Protein AF-A0A7C6Q6X6-F1 (afdb_monomer)

Structure (mmCIF, N/CA/C/O backbone):
data_AF-A0A7C6Q6X6-F1
#
_entry.id   AF-A0A7C6Q6X6-F1
#
loop_
_atom_site.group_PDB
_atom_site.id
_atom_site.type_symbol
_atom_site.label_atom_id
_atom_site.label_alt_id
_atom_site.label_comp_id
_atom_site.label_asym_id
_atom_site.label_entity_id
_atom_site.label_seq_id
_atom_site.pdbx_PDB_ins_code
_atom_site.Cartn_x
_atom_site.Cartn_y
_atom_site.Cartn_z
_a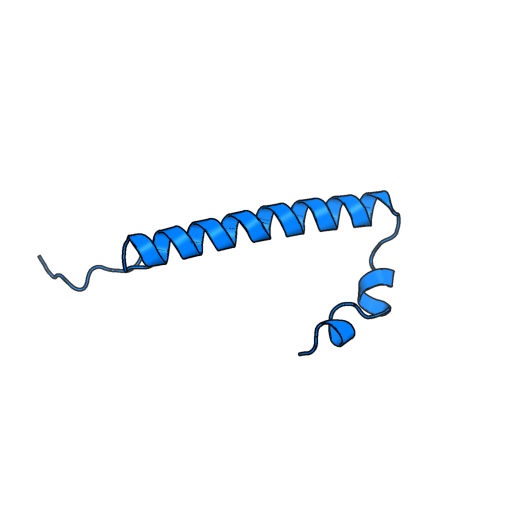tom_site.occupancy
_atom_site.B_iso_or_equiv
_atom_site.auth_seq_id
_atom_site.auth_comp_id
_atom_site.auth_asym_id
_atom_site.auth_atom_id
_atom_site.pdbx_PDB_model_num
ATOM 1 N N . MET A 1 1 ? -8.978 -14.300 -10.015 1.00 62.62 1 MET A N 1
ATOM 2 C CA . MET A 1 1 ? -9.451 -13.832 -8.698 1.00 62.62 1 MET A CA 1
ATOM 3 C C . MET A 1 1 ? -9.801 -12.366 -8.843 1.00 62.62 1 MET A C 1
ATOM 5 O O . MET A 1 1 ? -8.990 -11.630 -9.402 1.00 62.62 1 MET A O 1
ATOM 9 N N . ARG A 1 2 ? -11.017 -11.967 -8.477 1.00 81.69 2 ARG A N 1
ATOM 10 C CA . ARG A 1 2 ? -11.452 -10.569 -8.614 1.00 81.69 2 ARG A CA 1
ATOM 11 C C . ARG A 1 2 ? -10.936 -9.740 -7.432 1.00 81.69 2 ARG A C 1
ATOM 13 O O . ARG A 1 2 ? -10.679 -10.297 -6.367 1.00 81.69 2 ARG A O 1
ATOM 20 N N . LYS A 1 3 ? -10.751 -8.426 -7.600 1.00 77.00 3 LYS A N 1
ATOM 21 C CA . LYS A 1 3 ? -10.223 -7.565 -6.518 1.00 77.00 3 LYS A CA 1
ATOM 22 C C . LYS A 1 3 ? -11.150 -7.569 -5.303 1.00 77.00 3 LYS A C 1
ATOM 24 O O . LYS A 1 3 ? -10.672 -7.556 -4.174 1.00 77.00 3 LYS A O 1
ATOM 29 N N . GLU A 1 4 ? -12.452 -7.659 -5.551 1.00 80.25 4 GLU A N 1
ATOM 30 C CA . GLU A 1 4 ? -13.485 -7.701 -4.518 1.00 80.25 4 GLU A CA 1
ATOM 31 C C . GLU A 1 4 ? -13.437 -9.003 -3.697 1.00 80.25 4 GLU A C 1
ATOM 33 O O . GLU A 1 4 ? -13.816 -9.009 -2.533 1.00 80.25 4 GLU A O 1
ATOM 38 N N . GLU A 1 5 ? -12.927 -10.101 -4.265 1.00 83.69 5 GLU A N 1
ATOM 39 C CA . GLU A 1 5 ? -12.743 -11.373 -3.544 1.00 83.69 5 GLU A CA 1
ATOM 40 C C . GLU A 1 5 ? -11.488 -11.362 -2.662 1.00 83.69 5 GLU A C 1
ATOM 42 O O . GLU A 1 5 ? -11.448 -12.051 -1.647 1.00 83.69 5 GLU A O 1
ATOM 47 N N . LEU A 1 6 ? -10.472 -10.586 -3.049 1.00 85.00 6 LEU A N 1
ATOM 48 C CA . LEU A 1 6 ? -9.217 -10.409 -2.311 1.00 85.00 6 LEU A CA 1
ATOM 49 C C . LEU A 1 6 ? -9.374 -9.453 -1.124 1.00 85.00 6 LEU A C 1
ATOM 51 O O . LEU A 1 6 ? -8.813 -9.698 -0.061 1.00 85.00 6 LEU A O 1
ATOM 55 N N . LEU A 1 7 ? -10.133 -8.372 -1.311 1.00 89.88 7 LEU A N 1
ATOM 56 C CA . LEU A 1 7 ? -10.410 -7.351 -0.298 1.00 89.88 7 LEU A CA 1
ATOM 57 C C . LEU A 1 7 ? -11.768 -7.607 0.369 1.00 89.88 7 LEU A C 1
ATOM 59 O O . LEU A 1 7 ? -12.627 -6.731 0.407 1.00 89.88 7 LEU A O 1
ATOM 63 N N . ASN A 1 8 ? -11.974 -8.837 0.834 1.00 93.00 8 ASN A N 1
ATOM 64 C CA . ASN A 1 8 ? -13.199 -9.246 1.517 1.00 93.00 8 ASN A CA 1
ATOM 65 C C . ASN A 1 8 ? -13.141 -8.948 3.030 1.00 93.00 8 ASN A C 1
ATOM 67 O O . ASN A 1 8 ? -12.111 -8.537 3.567 1.00 93.00 8 ASN A O 1
ATOM 71 N N . ASP A 1 9 ? -14.242 -9.193 3.740 1.00 93.56 9 ASP A N 1
ATOM 72 C CA . ASP A 1 9 ? -14.328 -8.945 5.185 1.00 93.56 9 ASP A CA 1
ATOM 73 C C . ASP A 1 9 ? -13.261 -9.692 5.997 1.00 93.56 9 ASP A C 1
ATOM 75 O O . ASP A 1 9 ? -12.732 -9.149 6.966 1.00 93.56 9 ASP A O 1
ATOM 79 N N . ASP A 1 10 ? -12.917 -10.924 5.621 1.00 94.00 10 ASP A N 1
ATOM 80 C CA . ASP A 1 10 ? -11.929 -11.727 6.347 1.00 94.00 10 ASP A CA 1
ATOM 81 C C . ASP A 1 10 ? -10.516 -11.161 6.192 1.00 94.00 10 ASP A C 1
ATOM 83 O O . ASP A 1 10 ? -9.734 -11.183 7.146 1.00 94.00 10 ASP A O 1
ATOM 87 N N . PHE A 1 11 ? -10.215 -10.555 5.040 1.00 93.44 11 PHE A N 1
ATOM 88 C CA . PHE A 1 11 ? -8.997 -9.774 4.861 1.00 93.44 11 PHE A CA 1
ATOM 89 C C . PHE A 1 11 ? -8.953 -8.583 5.826 1.00 93.44 11 PHE A C 1
ATOM 91 O O . PHE A 1 11 ? -7.912 -8.322 6.417 1.00 93.44 11 PHE A O 1
ATOM 98 N N . PHE A 1 12 ? -10.049 -7.855 6.042 1.00 93.38 12 PHE A N 1
ATOM 99 C CA . PHE A 1 12 ? -10.014 -6.696 6.943 1.00 93.38 12 PHE A CA 1
ATOM 100 C C . PHE A 1 12 ? -10.034 -7.075 8.428 1.00 93.38 12 PHE A C 1
ATOM 102 O O . PHE A 1 12 ? -9.394 -6.403 9.237 1.00 93.38 12 PHE A O 1
ATOM 109 N N . LYS A 1 13 ? -10.688 -8.182 8.800 1.00 95.62 13 LYS A N 1
ATOM 110 C CA . LYS A 1 13 ? -10.733 -8.676 10.191 1.00 95.62 13 LYS A CA 1
ATOM 111 C C . LYS A 1 13 ? -9.366 -9.062 10.761 1.00 95.62 13 LYS A C 1
ATOM 113 O O . LYS A 1 13 ? -9.243 -9.190 11.977 1.00 95.62 13 LYS A O 1
ATOM 118 N N . GLN A 1 14 ? -8.348 -9.259 9.922 1.00 95.00 14 GLN A N 1
ATOM 119 C CA . GLN A 1 14 ? -7.002 -9.583 10.399 1.00 95.00 14 GLN A CA 1
ATOM 120 C C . GLN A 1 14 ? -6.316 -8.400 11.111 1.00 95.00 14 GLN A C 1
ATOM 122 O O . GLN A 1 14 ? -5.427 -8.624 11.930 1.00 95.00 14 GLN A O 1
ATOM 127 N N . PHE A 1 15 ? -6.734 -7.158 10.833 1.00 96.69 15 PHE A N 1
ATOM 128 C CA . PHE A 1 15 ? -6.149 -5.954 11.425 1.00 96.69 15 PHE A CA 1
ATOM 129 C C . PHE A 1 15 ? -6.828 -5.609 12.753 1.00 96.69 15 PHE A C 1
ATOM 131 O O . PHE A 1 15 ? -8.048 -5.476 12.833 1.00 96.69 15 PHE A O 1
ATOM 138 N N . LYS A 1 16 ? -6.034 -5.401 13.805 1.00 95.25 16 LYS A N 1
ATOM 139 C CA . LYS A 1 16 ? -6.529 -5.102 15.161 1.00 95.25 16 LYS A CA 1
ATOM 140 C C . LYS A 1 16 ? -6.645 -3.604 15.437 1.00 95.25 16 LYS A C 1
ATOM 142 O O . LYS A 1 16 ? -7.219 -3.207 16.448 1.00 95.25 16 LYS A O 1
ATOM 147 N N . SER A 1 17 ? -6.064 -2.763 14.580 1.00 97.44 17 SER A N 1
ATOM 148 C CA . SER A 1 17 ? -6.105 -1.303 14.707 1.00 97.44 17 SER A CA 1
ATOM 149 C C . SER A 1 17 ? -5.909 -0.604 13.361 1.00 97.44 17 SER A C 1
ATOM 151 O O . SER A 1 17 ? -5.286 -1.156 12.453 1.00 97.44 17 SER A O 1
ATOM 153 N N . GLY A 1 18 ? -6.357 0.654 13.263 1.00 96.00 18 GLY A N 1
ATOM 154 C CA . GLY A 1 18 ? -6.098 1.495 12.087 1.00 96.00 18 GLY A CA 1
ATOM 155 C C . GLY A 1 18 ? -4.603 1.668 11.799 1.00 96.00 18 GLY A C 1
ATOM 156 O O . GLY A 1 18 ? -4.186 1.587 10.651 1.00 96.00 18 GLY A O 1
ATOM 157 N N . LYS A 1 19 ? -3.769 1.775 12.843 1.00 97.88 19 LYS A N 1
ATOM 158 C CA . LYS A 1 19 ? -2.307 1.872 12.703 1.00 97.88 19 LYS A CA 1
ATOM 159 C C . LYS A 1 19 ? -1.689 0.631 12.050 1.00 97.88 19 LYS A C 1
ATOM 161 O O . LYS A 1 19 ? -0.743 0.744 11.276 1.00 97.88 19 LYS A O 1
ATOM 166 N N . GLU A 1 20 ? -2.193 -0.557 12.380 1.00 97.31 20 GLU A N 1
ATOM 167 C CA . GLU A 1 20 ? -1.726 -1.811 11.778 1.00 97.31 20 GLU A CA 1
ATOM 16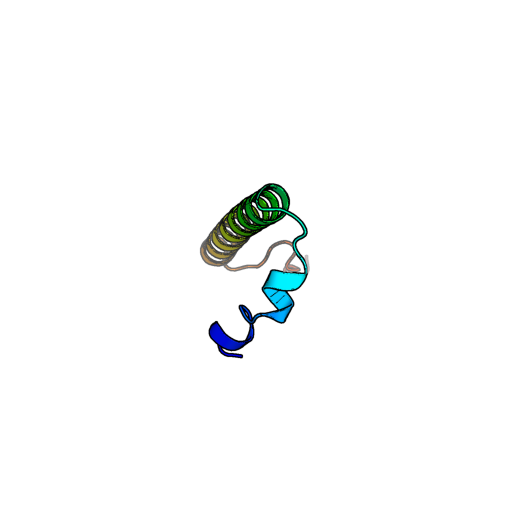8 C C . GLU A 1 20 ? -2.090 -1.875 10.292 1.00 97.31 20 GLU A C 1
ATOM 170 O O . GLU A 1 20 ? -1.250 -2.222 9.462 1.00 97.31 20 GLU A O 1
ATOM 175 N N . PHE A 1 21 ? -3.309 -1.451 9.956 1.00 96.62 21 PHE A N 1
ATOM 176 C CA . PHE A 1 21 ? -3.771 -1.353 8.578 1.00 96.62 21 PHE A CA 1
ATOM 177 C C . PHE A 1 21 ? -2.963 -0.331 7.758 1.00 96.62 21 PHE A C 1
ATOM 179 O O . PHE A 1 21 ? -2.496 -0.647 6.665 1.00 96.62 21 PHE A O 1
ATOM 186 N N . GLU A 1 22 ? -2.713 0.864 8.297 1.00 97.38 22 GLU A N 1
ATOM 187 C CA . GLU A 1 22 ? -1.881 1.887 7.646 1.00 97.38 22 GLU A CA 1
ATOM 188 C C . GLU A 1 22 ? -0.445 1.401 7.411 1.00 97.38 22 GLU A C 1
ATOM 190 O O . GLU A 1 22 ? 0.117 1.592 6.330 1.00 97.38 22 GLU A O 1
ATOM 195 N N . ASN A 1 23 ? 0.146 0.722 8.398 1.00 97.88 23 ASN A N 1
ATOM 196 C CA . ASN A 1 23 ? 1.478 0.139 8.256 1.00 97.88 23 ASN A CA 1
ATOM 197 C C . ASN A 1 23 ? 1.511 -0.930 7.151 1.00 97.88 23 ASN A C 1
ATOM 199 O O . ASN A 1 23 ? 2.441 -0.952 6.343 1.00 97.88 23 ASN A O 1
ATOM 203 N N . PHE A 1 24 ? 0.485 -1.782 7.073 1.00 96.69 24 PHE A N 1
ATOM 204 C CA . PHE A 1 24 ? 0.350 -2.754 5.990 1.00 96.69 24 PHE A CA 1
ATOM 205 C C . PHE A 1 24 ? 0.283 -2.073 4.616 1.00 96.69 24 PHE A C 1
ATOM 207 O O . PHE A 1 24 ? 1.037 -2.448 3.716 1.00 96.69 24 PHE A O 1
ATOM 214 N N . LEU A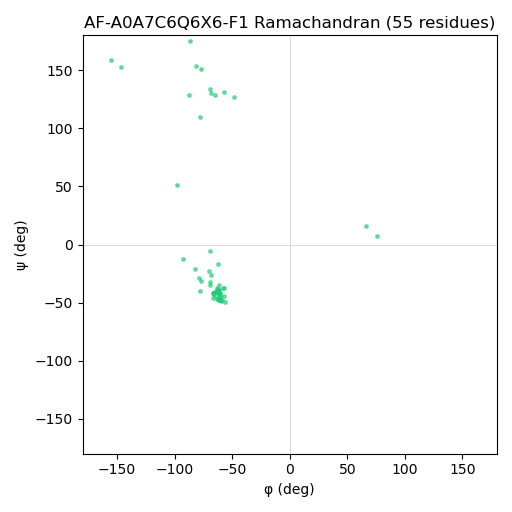 1 25 ? -0.560 -1.047 4.450 1.00 96.31 25 LEU A N 1
ATOM 215 C CA . LEU A 1 25 ? -0.683 -0.329 3.177 1.00 96.31 25 LEU A CA 1
ATOM 216 C C . LEU A 1 25 ? 0.630 0.343 2.761 1.00 96.31 25 LEU A C 1
ATOM 218 O O . LEU A 1 25 ? 0.996 0.297 1.588 1.00 96.31 25 LEU A O 1
ATOM 222 N N . SER A 1 26 ? 1.368 0.914 3.715 1.00 97.75 26 SER A N 1
ATOM 223 C CA . SER A 1 26 ? 2.685 1.508 3.463 1.00 97.75 26 SER A CA 1
ATOM 224 C C . SER A 1 26 ? 3.688 0.479 2.927 1.00 97.75 26 SER A C 1
ATOM 226 O O . SER A 1 26 ? 4.364 0.714 1.921 1.00 97.75 26 SER A O 1
ATOM 228 N N . GLN A 1 27 ? 3.740 -0.707 3.540 1.00 97.88 27 GLN A N 1
ATOM 229 C CA . GLN A 1 27 ? 4.604 -1.799 3.083 1.00 97.88 27 GLN A CA 1
ATOM 230 C C . GLN A 1 27 ? 4.182 -2.333 1.712 1.00 97.88 27 GLN A C 1
ATOM 232 O O . GLN A 1 27 ? 5.036 -2.570 0.854 1.00 97.88 27 GLN A O 1
ATOM 237 N N . LEU A 1 28 ? 2.874 -2.487 1.485 1.00 96.56 28 LEU A N 1
ATOM 238 C CA . LEU A 1 28 ? 2.330 -2.917 0.201 1.00 96.56 28 LEU A CA 1
ATOM 239 C C . LEU A 1 28 ? 2.698 -1.931 -0.913 1.00 96.56 28 LEU A C 1
ATOM 241 O O . LEU A 1 28 ? 3.147 -2.352 -1.977 1.00 96.56 28 LEU A O 1
ATOM 245 N N . HIS A 1 29 ? 2.560 -0.629 -0.655 1.00 96.56 29 HIS A N 1
ATOM 246 C CA . HIS A 1 29 ? 2.921 0.422 -1.599 1.00 96.56 29 HIS A CA 1
ATOM 247 C C . HIS A 1 29 ? 4.413 0.391 -1.945 1.00 96.56 29 HIS A C 1
ATOM 249 O O . HIS A 1 29 ? 4.766 0.375 -3.124 1.00 96.56 29 HIS A O 1
ATOM 255 N N . LYS A 1 30 ? 5.289 0.297 -0.934 1.00 98.19 30 LYS A N 1
ATOM 256 C CA . LYS A 1 30 ? 6.738 0.182 -1.145 1.00 98.19 30 LYS A CA 1
ATOM 257 C C . LYS A 1 30 ? 7.081 -1.015 -2.035 1.00 98.19 30 LYS A C 1
ATOM 259 O O . LYS A 1 30 ? 7.790 -0.855 -3.024 1.00 98.19 30 LYS A O 1
ATOM 264 N N . ARG A 1 31 ? 6.534 -2.192 -1.723 1.00 97.44 31 ARG A N 1
ATOM 265 C CA . ARG A 1 31 ? 6.761 -3.407 -2.516 1.00 97.44 31 ARG A CA 1
ATOM 266 C C . ARG A 1 31 ? 6.219 -3.271 -3.940 1.00 97.44 31 ARG A C 1
ATOM 268 O O . ARG A 1 31 ? 6.842 -3.762 -4.873 1.00 97.44 31 ARG A O 1
ATOM 275 N N . GLY A 1 32 ? 5.074 -2.610 -4.109 1.00 97.00 32 GLY A N 1
ATOM 276 C CA . GLY A 1 32 ? 4.504 -2.313 -5.422 1.00 97.00 32 GLY A CA 1
ATOM 277 C C . GLY A 1 32 ? 5.460 -1.492 -6.287 1.00 97.00 32 GLY A C 1
ATOM 278 O O . GLY A 1 32 ? 5.733 -1.882 -7.418 1.00 97.00 32 GLY A O 1
ATOM 279 N N . ILE A 1 33 ? 6.029 -0.418 -5.728 1.00 97.81 33 ILE A N 1
ATOM 280 C CA . ILE A 1 33 ? 7.029 0.410 -6.416 1.00 97.81 33 ILE A CA 1
ATOM 281 C C . ILE A 1 33 ? 8.276 -0.411 -6.763 1.00 97.81 33 ILE A C 1
ATOM 283 O O . ILE A 1 33 ? 8.730 -0.366 -7.900 1.00 97.81 33 ILE A O 1
ATOM 287 N N . GLU A 1 34 ? 8.815 -1.187 -5.820 1.00 96.88 34 GLU A N 1
ATOM 288 C CA . GLU A 1 34 ? 10.005 -2.016 -6.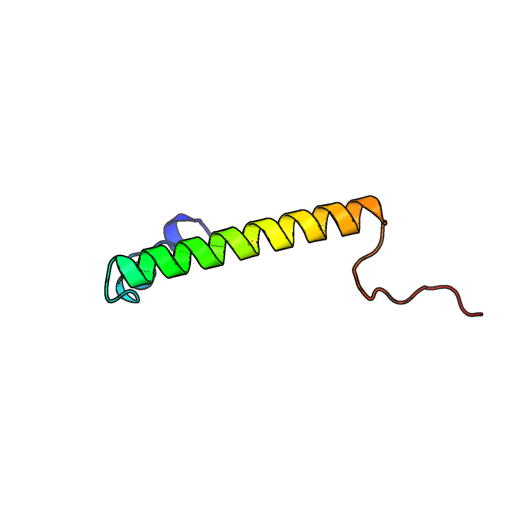064 1.00 96.88 34 GLU A CA 1
ATOM 289 C C . GLU A 1 34 ? 9.794 -2.995 -7.228 1.00 96.88 34 GLU A C 1
ATOM 291 O O . GLU A 1 34 ? 10.645 -3.093 -8.105 1.00 96.88 34 GLU A O 1
ATOM 296 N N . GLN A 1 35 ? 8.642 -3.669 -7.288 1.00 95.44 35 GLN A N 1
ATOM 297 C CA . GLN A 1 35 ? 8.328 -4.599 -8.380 1.00 95.44 35 GLN A CA 1
ATOM 298 C C . GLN A 1 35 ? 8.108 -3.895 -9.725 1.00 95.44 35 GLN A C 1
ATOM 300 O O . GLN A 1 35 ? 8.473 -4.445 -10.762 1.00 95.44 35 GLN A O 1
ATOM 305 N N . MET A 1 36 ? 7.53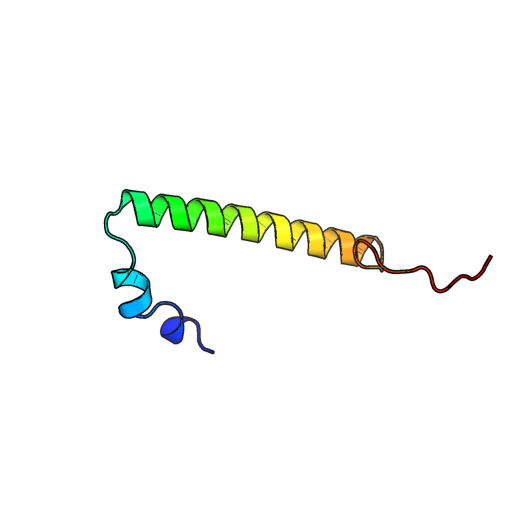1 -2.688 -9.728 1.00 95.00 36 MET A N 1
ATOM 306 C CA . MET A 1 36 ? 7.415 -1.885 -10.950 1.00 95.00 36 MET A CA 1
ATOM 307 C C . MET A 1 36 ? 8.797 -1.510 -11.489 1.00 95.00 36 MET A C 1
ATOM 309 O O . MET A 1 36 ? 9.062 -1.728 -12.667 1.00 95.00 36 MET A O 1
ATOM 313 N N . LEU A 1 37 ? 9.693 -1.038 -10.619 1.00 95.56 37 LEU A N 1
ATOM 314 C CA . LEU A 1 37 ? 11.066 -0.688 -10.987 1.00 95.56 37 LEU A CA 1
ATOM 315 C C . LEU A 1 37 ? 11.871 -1.909 -11.454 1.00 95.56 37 LEU A C 1
ATOM 317 O O . LEU A 1 37 ? 12.618 -1.815 -12.423 1.00 95.56 37 LEU A O 1
ATOM 321 N N . GLU A 1 38 ? 11.716 -3.066 -10.803 1.00 92.62 38 GLU A N 1
ATOM 322 C CA . GLU A 1 38 ? 12.337 -4.318 -11.259 1.00 92.62 38 GLU A CA 1
ATOM 323 C C . GLU A 1 38 ? 11.814 -4.737 -12.640 1.00 92.62 38 GLU A C 1
ATOM 325 O O . GLU A 1 38 ? 12.601 -5.125 -13.498 1.00 92.62 38 GLU A O 1
ATOM 330 N N . GLY A 1 39 ? 10.510 -4.600 -12.893 1.00 93.06 39 GLY A N 1
ATOM 331 C CA . GLY A 1 39 ? 9.923 -4.873 -14.206 1.00 93.06 39 GLY A CA 1
ATOM 332 C C . GLY A 1 39 ? 10.414 -3.917 -15.297 1.00 93.06 39 GLY A C 1
ATOM 333 O O . GLY A 1 39 ? 10.711 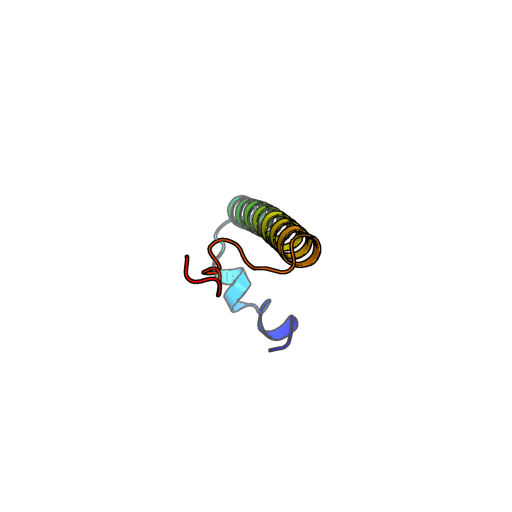-4.354 -16.409 1.00 93.06 39 GLY A O 1
ATOM 334 N N . GLU A 1 40 ? 10.541 -2.626 -14.979 1.00 92.75 40 GLU A N 1
ATOM 335 C CA . GLU A 1 40 ? 11.145 -1.625 -15.868 1.00 92.75 40 GLU A CA 1
ATOM 336 C C . GLU A 1 40 ? 12.605 -1.972 -16.187 1.00 92.75 40 GLU A C 1
ATOM 338 O O . GLU A 1 40 ? 13.018 -1.898 -17.346 1.00 92.75 40 GLU A O 1
ATOM 343 N N . LEU A 1 41 ? 13.373 -2.414 -15.186 1.00 91.75 41 LEU A N 1
ATOM 344 C CA . LEU A 1 41 ? 14.766 -2.821 -15.349 1.00 91.75 41 LEU A CA 1
ATOM 345 C C . LEU A 1 41 ? 14.899 -4.087 -16.206 1.00 91.75 41 LEU A C 1
ATOM 347 O O . LEU A 1 41 ? 15.716 -4.113 -17.123 1.00 91.75 41 LEU A O 1
ATOM 351 N N . ASP A 1 42 ? 14.079 -5.108 -15.954 1.00 90.44 42 ASP A N 1
ATOM 352 C CA . ASP A 1 42 ? 14.047 -6.344 -16.743 1.00 90.44 42 ASP A CA 1
ATOM 353 C C . ASP A 1 42 ? 13.669 -6.059 -18.209 1.00 90.44 42 ASP A C 1
ATOM 355 O O . ASP A 1 42 ? 14.257 -6.633 -19.128 1.00 90.44 42 ASP A O 1
ATOM 359 N N . HIS A 1 43 ? 12.716 -5.148 -18.449 1.00 90.81 43 HIS A N 1
ATOM 360 C CA . HIS A 1 43 ? 12.347 -4.717 -19.800 1.00 90.81 43 HIS A CA 1
ATOM 361 C C . HIS A 1 43 ? 13.487 -3.960 -20.489 1.00 90.81 43 HIS A C 1
ATOM 363 O O . HIS A 1 43 ? 13.774 -4.214 -21.658 1.00 90.81 43 HIS A O 1
ATOM 369 N N . HIS A 1 44 ? 14.150 -3.053 -19.768 1.00 90.81 44 HIS A N 1
ATOM 370 C CA . HIS A 1 44 ? 15.257 -2.261 -20.297 1.00 90.81 44 HIS A CA 1
ATOM 371 C C . HIS A 1 44 ? 16.489 -3.115 -20.628 1.00 90.81 44 HIS A C 1
ATOM 373 O O . HIS A 1 44 ? 17.118 -2.914 -21.665 1.00 90.81 44 HIS A O 1
ATOM 379 N N . LEU A 1 45 ? 16.832 -4.069 -19.761 1.00 89.44 45 LEU A N 1
ATOM 380 C CA . LEU A 1 45 ? 17.996 -4.941 -19.927 1.00 89.44 45 LEU A CA 1
ATOM 381 C C . LEU A 1 45 ? 17.721 -6.134 -20.852 1.00 89.44 45 LEU A C 1
ATOM 383 O O . LEU A 1 45 ? 18.659 -6.720 -21.389 1.00 89.44 45 LEU A O 1
ATOM 387 N N . GLY A 1 46 ? 16.454 -6.509 -21.044 1.00 87.81 46 GLY A N 1
ATOM 388 C CA . GLY A 1 46 ? 16.054 -7.656 -21.863 1.00 87.81 46 GLY A CA 1
ATOM 389 C C . GLY A 1 46 ? 16.294 -9.016 -21.200 1.00 87.81 46 GLY A C 1
ATOM 390 O O . GLY A 1 46 ? 16.117 -10.052 -21.839 1.00 87.81 46 GLY A O 1
ATOM 391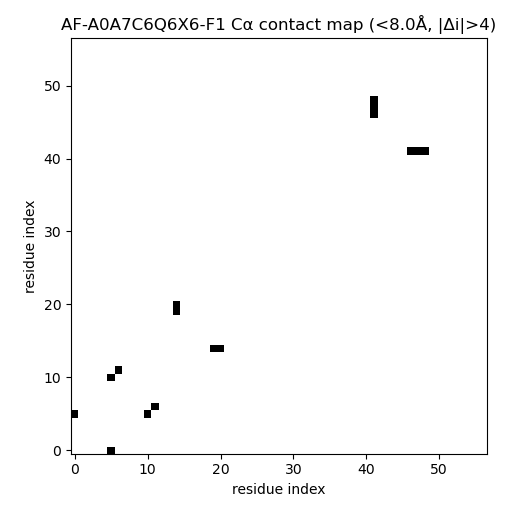 N N . TYR A 1 47 ? 16.685 -9.040 -19.926 1.00 83.50 47 TYR A N 1
ATOM 392 C CA . TYR A 1 47 ? 16.861 -10.255 -19.137 1.00 83.50 47 TYR A CA 1
ATOM 393 C C . TYR A 1 47 ? 16.506 -9.996 -17.675 1.00 83.50 47 TYR A C 1
ATOM 395 O O . TYR A 1 47 ? 16.635 -8.881 -17.175 1.00 83.50 47 TYR A O 1
ATOM 403 N N . ARG A 1 48 ? 16.081 -11.054 -16.978 1.00 84.75 48 ARG A N 1
ATOM 404 C CA . ARG A 1 48 ? 15.751 -10.968 -15.553 1.00 84.75 48 ARG A CA 1
ATOM 405 C C . ARG A 1 48 ? 16.993 -10.932 -14.683 1.00 84.75 48 ARG A C 1
ATOM 407 O O . ARG A 1 48 ? 17.997 -11.578 -14.990 1.00 84.75 48 ARG A O 1
ATOM 414 N N . LYS A 1 49 ? 16.895 -10.288 -13.524 1.00 82.19 49 LYS A N 1
ATOM 415 C CA . LYS A 1 49 ? 17.928 -10.375 -12.483 1.00 82.19 49 LYS A CA 1
ATOM 416 C C . LYS A 1 49 ? 18.330 -11.839 -12.206 1.00 82.19 49 LYS A C 1
ATOM 418 O O . LYS A 1 49 ? 17.484 -12.685 -11.931 1.00 82.19 49 LYS A O 1
ATOM 423 N N . HIS A 1 50 ? 19.635 -12.120 -12.264 1.00 84.00 50 HIS A N 1
ATOM 424 C CA . HIS A 1 50 ? 20.240 -13.460 -12.142 1.00 84.00 50 HIS A CA 1
ATOM 425 C C . HIS A 1 50 ? 19.922 -14.462 -13.270 1.00 84.00 50 HIS A C 1
ATOM 427 O O . HIS A 1 50 ? 20.172 -15.658 -13.100 1.00 84.00 50 HIS A O 1
ATOM 433 N N . ALA A 1 51 ? 19.416 -14.014 -14.424 1.00 82.25 51 ALA A N 1
ATOM 434 C CA . ALA A 1 51 ? 19.334 -14.866 -15.606 1.00 82.25 51 ALA A CA 1
ATOM 435 C C . ALA A 1 51 ? 20.733 -15.391 -15.973 1.00 82.25 51 ALA A C 1
ATOM 437 O O . ALA A 1 51 ? 21.705 -14.634 -16.016 1.00 82.25 51 ALA A O 1
ATOM 438 N N . ARG A 1 52 ? 20.843 -16.705 -16.201 1.00 76.94 52 ARG A N 1
ATOM 439 C CA . ARG A 1 52 ? 22.078 -17.309 -16.712 1.00 76.94 52 ARG A CA 1
ATOM 440 C C . ARG A 1 52 ? 22.269 -16.855 -18.155 1.00 76.94 52 ARG A C 1
ATOM 442 O O . ARG A 1 52 ? 21.318 -16.891 -18.928 1.00 76.94 52 ARG A O 1
ATOM 449 N N . SER A 1 53 ? 23.478 -16.428 -18.506 1.00 71.12 53 SER A N 1
ATOM 450 C CA . SER A 1 53 ? 23.814 -16.154 -19.900 1.00 71.12 53 SER A CA 1
ATOM 451 C C . SER A 1 53 ? 23.851 -17.470 -20.672 1.00 71.12 53 SER A C 1
ATOM 453 O O . SER A 1 53 ? 24.549 -18.395 -20.258 1.00 71.12 53 SER A O 1
ATOM 455 N N . ASP A 1 54 ? 23.168 -17.537 -21.812 1.00 67.44 54 ASP A N 1
ATOM 456 C CA . ASP A 1 54 ? 23.253 -18.693 -22.719 1.00 67.44 54 ASP A CA 1
ATOM 457 C C . ASP A 1 54 ? 24.621 -18.803 -23.422 1.00 67.44 54 ASP A C 1
ATOM 459 O O . ASP A 1 54 ? 24.901 -19.787 -24.107 1.00 67.44 54 ASP A O 1
ATOM 463 N N . HIS A 1 55 ? 25.512 -17.823 -23.238 1.00 63.19 55 HIS A N 1
ATOM 464 C CA . HIS A 1 55 ? 26.880 -17.909 -23.732 1.00 63.19 55 HIS A CA 1
ATOM 465 C C . HIS A 1 55 ? 27.752 -18.801 -22.838 1.00 63.19 55 HIS A C 1
ATOM 467 O O . HIS A 1 55 ? 28.123 -18.427 -21.725 1.00 63.19 55 HIS A O 1
ATOM 473 N N . SER A 1 56 ? 28.106 -19.972 -23.372 1.00 65.06 56 SER A N 1
ATOM 474 C CA . SER A 1 56 ? 29.319 -20.705 -22.995 1.00 65.06 56 SER A CA 1
ATOM 475 C C . SER A 1 56 ? 30.538 -19.881 -23.410 1.00 65.06 56 SER A C 1
ATOM 477 O O . SER A 1 56 ? 30.607 -19.468 -24.56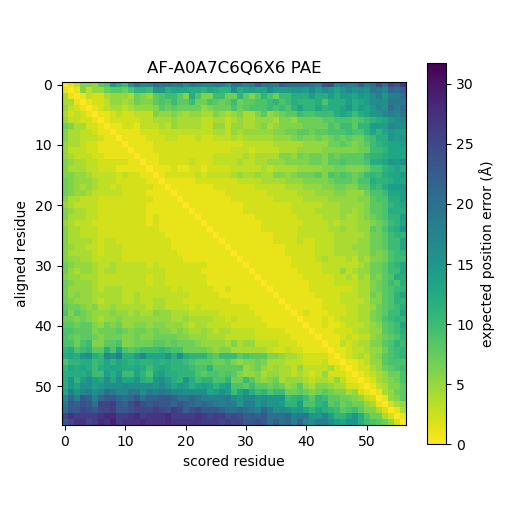9 1.00 65.06 56 SER A O 1
ATOM 479 N N . ASN A 1 57 ? 31.475 -19.661 -22.481 1.00 58.09 57 ASN A N 1
ATOM 480 C CA . ASN A 1 57 ? 32.829 -19.194 -22.810 1.00 58.09 57 ASN A CA 1
ATOM 481 C C . ASN A 1 57 ? 33.586 -20.236 -23.640 1.00 58.09 57 ASN A C 1
ATOM 483 O O . ASN A 1 57 ? 33.247 -21.439 -23.509 1.00 58.09 57 ASN A O 1
#

Solvent-accessible surface area (backbone atoms only — not comparable to full-atom values): 3592 Å² total; per-residue (Å²): 134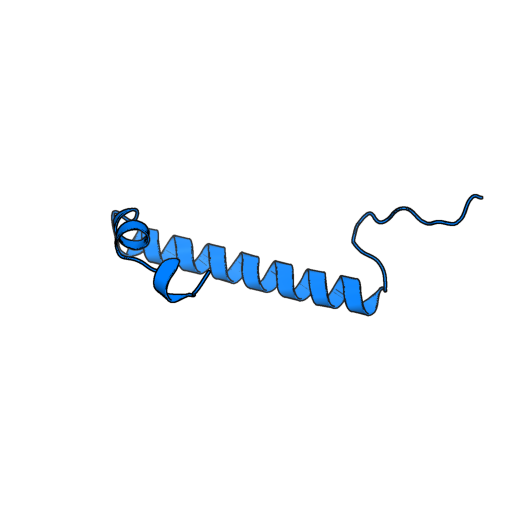,57,70,68,72,65,68,31,71,73,59,57,66,72,49,90,44,72,68,54,46,52,52,49,51,53,54,51,50,54,51,51,52,52,53,52,53,50,51,54,49,26,62,74,70,72,48,55,92,88,60,79,73,89,72,80,132

Mean predicted aligned error: 6.49 Å

Sequence (57 aa):
MRKEELLNDDFFKQFKSGKEFENFLSQLHKRGIEQMLEGELDHHLGYRKHARSDHSN

Secondary structure (DSSP, 8-state):
--HHHHSSHHHHHT-SSHHHHHHHHHHHHHHHHHHHHHHHHHHHHSS-TTPPPS---

Radius of gyration: 18.04 Å; Cα contacts (8 Å, |Δi|>4): 8; chains: 1; bounding box: 47×23×39 Å

Foldseek 3Di:
DDPDVVPDPVVVVVDPDPVSVVVVVVVVVVVVVVVVVQVVVCVVVVHHDPDDDPDDD

pLDDT: mean 89.19, std 10.24, range [58.09, 98.19]

Nearest PDB structures (foldseek):
  6xg8-assembly1_A  TM=8.188E-01  e=7.807E-02  Acetivibrio thermocellus ATCC 27405